Protein AF-A0A7S0FDI2-F1 (afdb_monomer_lite)

pLDDT: mean 76.74, std 20.06, range [37.44, 96.12]

Structure (mmCIF, N/CA/C/O backbone):
data_AF-A0A7S0FDI2-F1
#
_entry.id   AF-A0A7S0FDI2-F1
#
loop_
_atom_site.group_PDB
_atom_site.id
_atom_site.type_symbol
_atom_site.label_atom_id
_atom_site.label_alt_id
_atom_site.label_comp_id
_atom_site.label_asym_id
_atom_site.label_entity_id
_atom_site.label_seq_id
_atom_site.pdbx_PDB_ins_code
_atom_site.Cartn_x
_atom_site.Cartn_y
_atom_site.Cartn_z
_atom_site.occupancy
_atom_site.B_iso_or_equiv
_atom_site.auth_seq_id
_atom_site.auth_comp_id
_atom_site.auth_asym_id
_atom_site.auth_atom_id
_atom_site.pdbx_PDB_model_num
ATOM 1 N N . TYR A 1 1 ? -19.273 58.349 -4.328 1.00 37.44 1 TYR A N 1
ATOM 2 C CA . TYR A 1 1 ? -18.439 58.195 -5.534 1.00 37.44 1 TYR A CA 1
ATOM 3 C C . TYR A 1 1 ? -18.263 56.712 -5.814 1.00 37.44 1 TYR A C 1
ATOM 5 O O . TYR A 1 1 ? -17.600 56.056 -5.022 1.00 37.44 1 TYR A O 1
ATOM 13 N N . PRO A 1 2 ? -18.911 56.161 -6.852 1.00 42.66 2 PRO A N 1
ATOM 14 C CA . PRO A 1 2 ? -18.745 54.762 -7.221 1.00 42.66 2 PRO A CA 1
ATOM 15 C C . PRO A 1 2 ? -17.443 54.587 -8.015 1.00 42.66 2 PRO A C 1
ATOM 17 O O . PRO A 1 2 ? -17.227 55.254 -9.029 1.00 42.66 2 PRO A O 1
ATOM 20 N N . GLY A 1 3 ? -16.563 53.716 -7.519 1.00 44.34 3 GLY A N 1
ATOM 21 C CA . GLY A 1 3 ? -15.362 53.269 -8.218 1.00 44.34 3 GLY A CA 1
ATOM 22 C C . GLY A 1 3 ? -15.760 52.344 -9.362 1.00 44.34 3 GLY A C 1
ATOM 23 O O . GLY A 1 3 ? -16.401 51.322 -9.145 1.00 44.34 3 GLY A O 1
ATOM 24 N N . LYS A 1 4 ? -15.432 52.758 -10.584 1.00 50.72 4 LYS A N 1
ATOM 25 C CA . LYS A 1 4 ? -15.689 52.019 -11.818 1.00 50.72 4 LYS A CA 1
ATOM 26 C C . LYS A 1 4 ? -14.744 50.819 -11.898 1.00 50.72 4 LYS A C 1
ATOM 28 O O . LYS A 1 4 ? -13.531 51.013 -11.901 1.00 50.72 4 LYS A O 1
ATOM 33 N N . GLU A 1 5 ? -15.287 49.613 -12.015 1.00 54.50 5 GLU A N 1
ATOM 34 C CA . GLU A 1 5 ? -14.525 48.463 -12.508 1.00 54.50 5 GLU A CA 1
ATOM 35 C C . GLU A 1 5 ? -14.220 48.651 -14.007 1.00 54.50 5 GLU A C 1
ATOM 37 O O . GLU A 1 5 ? -15.096 49.098 -14.760 1.00 54.50 5 GLU A O 1
ATOM 42 N N . PRO A 1 6 ? -13.003 48.339 -14.485 1.00 50.78 6 PRO A N 1
ATOM 43 C CA . PRO A 1 6 ? -12.709 48.375 -15.908 1.00 50.78 6 PRO A CA 1
ATOM 44 C C . PRO A 1 6 ? -13.272 47.123 -16.594 1.00 50.78 6 PRO A C 1
ATOM 46 O O . PRO A 1 6 ? -12.755 46.019 -16.446 1.00 50.78 6 PRO A O 1
ATOM 49 N N . GLN A 1 7 ? -14.325 47.311 -17.391 1.00 48.12 7 GLN A N 1
ATOM 50 C CA . GLN A 1 7 ? -14.797 46.304 -18.337 1.00 48.12 7 GLN A CA 1
ATOM 51 C C . GLN A 1 7 ? -13.749 46.129 -19.442 1.00 48.12 7 GLN A C 1
ATOM 53 O O . GLN A 1 7 ? -13.556 47.017 -20.274 1.00 48.12 7 GLN A O 1
ATOM 58 N N . ILE A 1 8 ? -13.064 44.986 -19.459 1.00 46.88 8 ILE A N 1
ATOM 59 C CA . ILE A 1 8 ? -12.219 44.592 -20.587 1.00 46.88 8 ILE A CA 1
ATOM 60 C C . ILE A 1 8 ? -13.159 44.080 -21.681 1.00 46.88 8 ILE A C 1
ATOM 62 O O . ILE A 1 8 ? -13.633 42.947 -21.640 1.00 46.88 8 ILE A O 1
ATOM 66 N N . ALA A 1 9 ? -13.477 44.950 -22.640 1.00 45.66 9 ALA A N 1
ATOM 67 C CA . ALA A 1 9 ? -14.256 44.599 -23.818 1.00 45.66 9 ALA A CA 1
ATOM 68 C C . ALA A 1 9 ? -13.452 43.625 -24.694 1.00 45.66 9 ALA A C 1
ATOM 70 O O . ALA A 1 9 ? -12.552 44.024 -25.432 1.00 45.66 9 ALA A O 1
ATOM 71 N N . PHE A 1 10 ? -13.769 42.334 -24.600 1.00 43.44 10 PHE A N 1
ATOM 72 C CA . PHE A 1 10 ? -13.255 41.327 -25.519 1.00 43.44 10 PHE A CA 1
ATOM 73 C C . PHE A 1 10 ? -13.999 41.485 -26.850 1.00 43.44 10 PHE A C 1
ATOM 75 O O . PHE A 1 10 ? -15.163 41.103 -26.981 1.00 43.44 10 PHE A O 1
ATOM 82 N N . LEU A 1 11 ? -13.347 42.106 -27.832 1.00 48.22 11 LEU A N 1
ATOM 83 C CA . LEU A 1 11 ? -13.861 42.198 -29.194 1.00 48.22 11 LEU A CA 1
ATOM 84 C C . LEU A 1 11 ? -13.774 40.803 -29.838 1.00 48.22 11 LEU A C 1
ATOM 86 O O . LEU A 1 11 ? -12.757 40.433 -30.420 1.00 48.22 11 LEU A O 1
ATOM 90 N N . LEU A 1 12 ? -14.828 40.002 -29.692 1.00 43.81 12 LEU A N 1
ATOM 91 C CA . LEU A 1 12 ? -14.998 38.761 -30.448 1.00 43.81 12 LEU A CA 1
ATOM 92 C C . LEU A 1 12 ? -15.323 39.106 -31.911 1.00 43.81 12 LEU A C 1
ATOM 94 O O . LEU A 1 12 ? -16.308 39.809 -32.153 1.00 43.81 12 LEU A O 1
ATOM 98 N N . PRO A 1 13 ? -14.571 38.607 -32.906 1.00 53.22 13 PRO A N 1
ATOM 99 C CA . PRO A 1 13 ? -15.072 38.596 -34.273 1.00 53.22 13 PRO A CA 1
ATOM 100 C C . PRO A 1 13 ? -16.229 37.584 -34.378 1.00 53.22 13 PRO A C 1
ATOM 102 O O . PRO A 1 13 ? -16.193 36.544 -33.712 1.00 53.22 13 PRO A O 1
ATOM 105 N N . PRO A 1 14 ? -17.259 37.837 -35.207 1.00 44.56 14 PRO A N 1
ATOM 106 C CA . PRO A 1 14 ? -18.326 36.868 -35.395 1.00 44.56 14 PRO A CA 1
ATOM 107 C C . PRO A 1 14 ? -17.756 35.627 -36.084 1.00 44.56 14 PRO A C 1
ATOM 109 O O . PRO A 1 14 ? -17.168 35.711 -37.165 1.00 44.56 14 PRO A O 1
ATOM 112 N N . ALA A 1 15 ? -17.935 34.465 -35.458 1.00 44.31 15 ALA A N 1
ATOM 113 C CA . ALA A 1 15 ? -17.635 33.188 -36.080 1.00 44.31 15 ALA A CA 1
ATOM 114 C C . ALA A 1 15 ? -18.522 33.026 -37.323 1.00 44.31 15 ALA A C 1
ATOM 116 O O . ALA A 1 15 ? -19.723 32.778 -37.216 1.00 44.31 15 ALA A O 1
ATOM 117 N N . LYS A 1 16 ? -17.940 33.164 -38.517 1.00 43.91 16 LYS A N 1
ATOM 118 C CA . LYS A 1 16 ? -18.552 32.597 -39.716 1.00 43.91 16 LYS A CA 1
ATOM 119 C C . LYS A 1 16 ? -18.320 31.093 -39.662 1.00 43.91 16 LYS A C 1
ATOM 121 O O . LYS A 1 16 ? -17.188 30.639 -39.795 1.00 43.91 16 LYS A O 1
ATOM 126 N N . ALA A 1 17 ? -19.396 30.336 -39.482 1.00 45.41 17 ALA A N 1
ATOM 127 C CA . ALA A 1 17 ? -19.422 28.944 -39.893 1.00 45.41 17 ALA A CA 1
ATOM 128 C C . ALA A 1 17 ? -19.190 28.913 -41.413 1.00 45.41 17 ALA A C 1
ATOM 130 O O . ALA A 1 17 ? -20.043 29.355 -42.184 1.00 45.41 17 ALA A O 1
ATOM 131 N N . ALA A 1 18 ? -18.007 28.474 -41.836 1.00 44.00 18 ALA A N 1
ATOM 132 C CA . ALA A 1 18 ? -17.769 28.075 -43.213 1.00 44.00 18 ALA A CA 1
ATOM 133 C C . ALA A 1 18 ? -18.039 26.572 -43.274 1.00 44.00 18 ALA A C 1
ATOM 135 O O . ALA A 1 18 ? -17.225 25.768 -42.836 1.00 44.00 18 ALA A O 1
ATOM 136 N N . VAL A 1 19 ? -19.245 26.243 -43.722 1.00 47.38 19 VAL A N 1
ATOM 137 C CA . VAL A 1 19 ? -19.658 24.894 -44.104 1.00 47.38 19 VAL A CA 1
ATOM 138 C C . VAL A 1 19 ? -18.937 24.582 -45.416 1.00 47.38 19 VAL A C 1
ATOM 140 O O . VAL A 1 19 ? -19.012 25.377 -46.356 1.00 47.38 19 VAL A O 1
ATOM 143 N N . ASP A 1 20 ? -18.196 23.484 -45.472 1.00 47.12 20 ASP A N 1
ATOM 144 C CA . ASP A 1 20 ? -17.699 22.925 -46.723 1.00 47.12 20 ASP A CA 1
ATOM 145 C C . ASP A 1 20 ? -18.863 22.314 -47.519 1.00 47.12 20 ASP A C 1
ATOM 147 O O . ASP A 1 20 ? -19.861 21.853 -46.965 1.00 47.12 20 ASP A O 1
ATOM 151 N N . MET A 1 21 ? -18.771 22.357 -48.850 1.00 51.50 21 MET A N 1
ATOM 152 C CA . MET A 1 21 ? -19.866 21.968 -49.754 1.00 51.50 21 MET A CA 1
ATOM 153 C C . MET A 1 21 ? -20.232 20.471 -49.710 1.00 51.50 21 MET A C 1
ATOM 155 O O . MET A 1 21 ? -21.168 20.073 -50.399 1.00 51.50 21 MET A O 1
ATOM 159 N N . ASP A 1 22 ? -19.557 19.672 -48.879 1.00 54.25 22 ASP A N 1
ATOM 160 C CA . ASP A 1 22 ? -19.741 18.220 -48.780 1.00 54.25 22 ASP A CA 1
ATOM 161 C C . ASP A 1 22 ? -20.434 17.759 -47.480 1.00 54.25 22 ASP A C 1
ATOM 163 O O . ASP A 1 22 ? -20.648 16.565 -47.283 1.00 54.25 22 ASP A O 1
ATOM 167 N N . GLY A 1 23 ? -20.861 18.682 -46.608 1.00 48.47 23 GLY A N 1
ATOM 168 C CA . GLY A 1 23 ? -21.854 18.389 -45.566 1.00 48.47 23 GLY A CA 1
ATOM 169 C C . GLY A 1 23 ? -21.458 17.335 -44.523 1.00 48.47 23 GLY A C 1
ATOM 170 O O . GLY A 1 23 ? -22.344 16.654 -44.003 1.00 48.47 23 GLY A O 1
ATOM 171 N N . ASN A 1 24 ? -20.173 17.193 -44.184 1.00 42.09 24 ASN A N 1
ATOM 172 C CA . ASN A 1 24 ? -19.747 16.256 -43.143 1.00 42.09 24 ASN A CA 1
ATOM 173 C C . ASN A 1 24 ? -19.504 16.957 -41.796 1.00 42.09 24 ASN A C 1
ATOM 175 O O . ASN A 1 24 ? -18.541 17.700 -41.619 1.00 42.09 24 ASN A O 1
ATOM 179 N N . ALA A 1 25 ? -20.366 16.681 -40.816 1.00 45.91 25 ALA A N 1
ATOM 180 C CA . ALA A 1 25 ? -20.184 17.105 -39.432 1.00 45.91 25 ALA A CA 1
ATOM 181 C C . ALA A 1 25 ? -19.386 16.047 -38.647 1.00 45.91 25 ALA A C 1
ATOM 183 O O . ALA A 1 25 ? -19.961 15.227 -37.934 1.00 45.91 25 ALA A O 1
ATOM 184 N N . GLU A 1 26 ? -18.056 16.071 -38.748 1.00 41.38 26 GLU A N 1
ATOM 185 C CA . GLU A 1 26 ? -17.192 15.292 -37.851 1.00 41.38 26 GLU A CA 1
ATOM 186 C C . GLU A 1 26 ? -17.060 16.011 -36.499 1.00 41.38 26 GLU A C 1
ATOM 188 O O . GLU A 1 26 ? -16.475 17.090 -36.364 1.00 41.38 26 GLU A O 1
ATOM 193 N N . ALA A 1 27 ? -17.655 15.404 -35.475 1.00 48.75 27 ALA A N 1
ATOM 194 C CA . ALA A 1 27 ? -17.589 15.843 -34.093 1.00 48.75 27 ALA A CA 1
ATOM 195 C C . ALA A 1 27 ? -16.163 15.690 -33.531 1.00 48.75 27 ALA A C 1
ATOM 197 O O . ALA A 1 27 ? -15.763 14.607 -33.109 1.00 48.75 27 ALA A O 1
ATOM 198 N N . LEU A 1 28 ? -15.402 16.785 -33.449 1.00 44.00 28 LEU A N 1
ATOM 199 C CA . LEU A 1 28 ? -14.132 16.796 -32.717 1.00 44.00 28 LEU A CA 1
ATOM 200 C C . LEU A 1 28 ? -14.382 17.043 -31.227 1.00 44.00 28 LEU A C 1
ATOM 202 O O . LEU A 1 28 ? -14.518 18.174 -30.751 1.00 44.00 28 LEU A O 1
ATOM 206 N N . GLY A 1 29 ? -14.466 15.926 -30.507 1.00 42.53 29 GLY A N 1
ATOM 207 C CA . GLY A 1 29 ? -14.520 15.853 -29.058 1.00 42.53 29 GLY A CA 1
ATOM 208 C C . GLY A 1 29 ? -13.347 16.557 -28.368 1.00 42.53 29 GLY A C 1
ATOM 209 O O . GLY A 1 29 ? -12.233 16.617 -28.876 1.00 42.53 29 GLY A O 1
ATOM 210 N N . ALA A 1 30 ? -13.662 17.092 -27.186 1.00 45.78 30 ALA A N 1
ATOM 211 C CA . ALA A 1 30 ? -12.770 17.503 -26.103 1.00 45.78 30 ALA A CA 1
ATOM 212 C C . ALA A 1 30 ? -11.412 18.110 -26.514 1.00 45.78 30 ALA A C 1
ATOM 214 O O . ALA A 1 30 ? -10.410 17.414 -26.670 1.00 45.78 30 ALA A O 1
ATOM 215 N N . ARG A 1 31 ? -11.338 19.448 -26.539 1.00 53.00 31 ARG A N 1
ATOM 216 C CA . ARG A 1 31 ? -10.055 20.165 -26.463 1.00 53.00 31 ARG A CA 1
ATOM 217 C C . ARG A 1 31 ? -9.395 19.841 -25.117 1.00 53.00 31 ARG A C 1
ATOM 219 O O . ARG A 1 31 ? -9.703 20.470 -24.107 1.00 53.00 31 ARG A O 1
ATOM 226 N N . GLY A 1 32 ? -8.535 18.825 -25.094 1.00 58.56 32 GLY A N 1
ATOM 227 C CA . GLY A 1 32 ? -7.706 18.494 -23.940 1.00 58.56 32 GLY A CA 1
ATOM 228 C C . GLY A 1 32 ? -6.782 19.662 -23.599 1.00 58.56 32 GLY A C 1
ATOM 229 O O . GLY A 1 32 ? -6.230 20.303 -24.494 1.00 58.56 32 GLY A O 1
ATOM 230 N N . ALA A 1 33 ? -6.640 19.958 -22.307 1.00 64.19 33 ALA A N 1
ATOM 231 C CA . ALA A 1 33 ? -5.701 20.961 -21.812 1.00 64.19 33 ALA A CA 1
ATOM 232 C C . ALA A 1 33 ? -4.283 20.705 -22.370 1.00 64.19 33 ALA A C 1
ATOM 234 O O . ALA A 1 33 ? -3.916 19.540 -22.563 1.00 64.19 33 ALA A O 1
ATOM 235 N N . PRO A 1 34 ? -3.476 21.753 -22.628 1.00 75.88 34 PRO A N 1
ATOM 236 C CA . PRO A 1 34 ? -2.129 21.572 -23.152 1.00 75.88 34 PRO A CA 1
ATOM 237 C C . PRO A 1 34 ? -1.320 20.707 -22.183 1.00 75.88 34 PRO A C 1
ATOM 239 O O . PRO A 1 34 ? -1.110 21.072 -21.025 1.00 75.88 34 PRO A O 1
ATOM 242 N N . VAL A 1 35 ? -0.898 19.533 -22.654 1.00 76.31 35 VAL A N 1
ATOM 243 C CA . VAL A 1 35 ? -0.049 18.626 -21.880 1.00 76.31 35 VAL A CA 1
ATOM 244 C C . VAL A 1 35 ? 1.265 19.353 -21.612 1.00 76.31 35 VAL A C 1
ATOM 246 O O . VAL A 1 35 ? 1.910 19.841 -22.540 1.00 76.31 35 VAL A O 1
ATOM 249 N N . SER A 1 36 ? 1.649 19.451 -20.339 1.00 89.38 36 SER A N 1
ATOM 250 C CA . SER A 1 36 ? 2.937 20.026 -19.954 1.00 89.38 36 SER A CA 1
ATOM 251 C C . SER A 1 36 ? 4.068 19.310 -20.691 1.00 89.38 36 SER A C 1
ATOM 253 O O . SER A 1 36 ? 4.052 18.083 -20.814 1.00 89.38 36 SER A O 1
ATOM 255 N N . ARG A 1 37 ? 5.080 20.068 -21.128 1.00 89.38 37 ARG A N 1
ATOM 256 C CA . ARG A 1 37 ? 6.304 19.526 -21.734 1.00 89.38 37 ARG A CA 1
ATOM 257 C C . ARG A 1 37 ? 6.885 18.376 -20.903 1.00 89.38 37 ARG A C 1
ATOM 259 O O . ARG A 1 37 ? 7.210 17.334 -21.454 1.00 89.38 37 ARG A O 1
ATOM 266 N N . ILE A 1 38 ? 6.931 18.548 -19.582 1.00 90.31 38 ILE A N 1
ATOM 267 C CA . ILE A 1 38 ? 7.450 17.543 -18.644 1.00 90.31 38 ILE A CA 1
ATOM 268 C C . ILE A 1 38 ? 6.611 16.260 -18.714 1.00 90.31 38 ILE A C 1
ATOM 270 O O . ILE A 1 38 ? 7.145 15.160 -18.789 1.00 90.31 38 ILE A O 1
ATOM 274 N N . SER A 1 39 ? 5.284 16.386 -18.739 1.00 90.38 39 SER A N 1
ATOM 275 C CA . SER A 1 39 ? 4.384 15.234 -18.843 1.00 90.38 39 SER A CA 1
ATOM 276 C C . SER A 1 39 ? 4.526 14.497 -20.178 1.00 90.38 39 SER A C 1
ATOM 278 O O . SER A 1 39 ? 4.375 13.279 -20.208 1.00 90.38 39 SER A O 1
ATOM 280 N N . ALA A 1 40 ? 4.814 15.210 -21.270 1.00 90.00 40 ALA A N 1
AT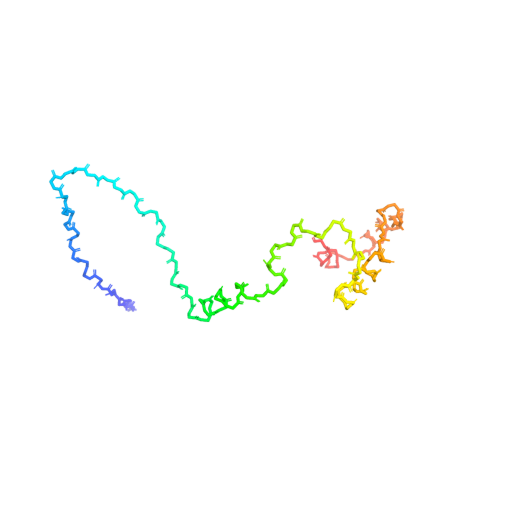OM 281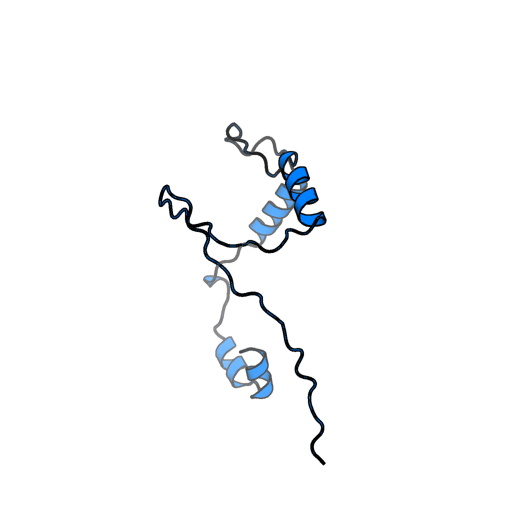 C CA . ALA A 1 40 ? 5.097 14.593 -22.564 1.00 90.00 40 ALA A CA 1
ATOM 282 C C . ALA A 1 40 ? 6.422 13.813 -22.534 1.00 90.00 40 ALA A C 1
ATOM 284 O O . ALA A 1 40 ? 6.454 12.665 -22.964 1.00 90.00 40 ALA A O 1
ATOM 285 N N . GLU A 1 41 ? 7.474 14.392 -21.950 1.00 90.75 41 GLU A N 1
ATOM 286 C CA . GLU A 1 41 ? 8.776 13.732 -21.780 1.00 90.75 41 GLU A CA 1
ATOM 287 C C . GLU A 1 41 ? 8.658 12.451 -20.927 1.00 90.75 41 GLU A C 1
ATOM 289 O O . GLU A 1 41 ? 9.155 11.400 -21.327 1.00 90.75 41 GLU A O 1
ATOM 294 N N . TYR A 1 42 ? 7.920 12.481 -19.807 1.00 91.06 42 TYR A N 1
ATOM 295 C CA . TYR A 1 42 ? 7.700 11.283 -18.979 1.00 91.06 42 TYR A CA 1
ATOM 296 C C . TYR A 1 42 ? 6.922 10.177 -19.696 1.00 91.06 42 TYR A C 1
ATOM 298 O O . TYR A 1 42 ? 7.223 9.004 -19.495 1.00 91.06 42 TYR A O 1
ATOM 306 N N . ARG A 1 43 ? 5.937 10.517 -20.535 1.00 89.75 43 ARG A N 1
ATOM 307 C CA . ARG A 1 43 ? 5.192 9.513 -21.316 1.00 89.75 43 ARG A CA 1
ATOM 308 C C . ARG A 1 43 ? 6.078 8.777 -22.312 1.00 89.75 43 ARG A C 1
ATOM 310 O O . ARG A 1 43 ? 5.836 7.604 -22.572 1.00 89.75 43 ARG A O 1
ATOM 317 N N . GLU A 1 44 ? 7.078 9.452 -22.866 1.00 91.62 44 GLU A N 1
ATOM 318 C CA . GLU A 1 44 ? 8.055 8.798 -23.734 1.00 91.62 44 GLU A CA 1
ATOM 319 C C . GLU A 1 44 ? 8.957 7.859 -22.926 1.00 91.62 44 GLU A C 1
ATOM 321 O O . GLU A 1 44 ? 9.094 6.698 -23.297 1.00 91.62 44 GLU A O 1
ATOM 326 N N . LEU A 1 45 ? 9.461 8.301 -21.766 1.00 90.94 45 LEU A N 1
ATOM 327 C CA . LEU A 1 45 ? 10.284 7.463 -20.881 1.00 90.94 45 LEU A CA 1
ATOM 328 C C . LEU A 1 45 ? 9.547 6.220 -20.352 1.00 90.94 45 LEU A C 1
ATOM 330 O O . LEU A 1 45 ? 10.165 5.176 -20.171 1.00 90.94 45 LEU A O 1
ATOM 334 N N . GLN A 1 46 ? 8.230 6.301 -20.133 1.00 92.12 46 GLN A N 1
ATOM 335 C CA . GLN A 1 46 ? 7.415 5.167 -19.675 1.00 92.12 46 GLN A CA 1
ATOM 336 C C . GLN A 1 46 ? 7.406 3.981 -20.649 1.00 92.12 46 GLN A C 1
ATOM 338 O O . GLN A 1 46 ? 7.214 2.851 -20.212 1.00 92.12 46 GLN A O 1
ATOM 343 N N . LYS A 1 47 ? 7.607 4.209 -21.955 1.00 91.25 47 LYS A N 1
ATOM 344 C CA . LYS A 1 47 ? 7.607 3.132 -22.964 1.00 91.25 47 LYS A CA 1
ATOM 345 C C . LYS A 1 47 ? 8.772 2.158 -22.764 1.00 91.25 47 LYS A C 1
ATOM 347 O O . LYS A 1 47 ? 8.634 0.961 -23.026 1.00 91.25 47 LYS A O 1
ATOM 352 N N . ASP A 1 48 ? 9.887 2.677 -22.262 1.00 92.69 48 ASP A N 1
ATOM 353 C CA . ASP A 1 48 ? 11.115 1.922 -22.031 1.00 92.69 48 ASP A CA 1
ATOM 354 C C . ASP A 1 48 ? 11.225 1.396 -20.591 1.00 92.69 48 ASP A C 1
ATOM 356 O O . ASP A 1 48 ? 12.187 0.698 -20.272 1.00 92.69 48 ASP A O 1
ATOM 360 N N . ASP A 1 49 ? 10.256 1.700 -19.718 1.00 91.25 49 ASP A N 1
ATOM 361 C CA . ASP A 1 49 ? 10.248 1.234 -18.331 1.00 91.25 49 ASP A CA 1
ATOM 362 C C . ASP A 1 49 ? 9.901 -0.268 -18.262 1.00 91.25 49 ASP A C 1
ATOM 364 O O . ASP A 1 49 ? 8.763 -0.653 -18.560 1.00 91.25 49 ASP A O 1
ATOM 368 N N . PRO A 1 50 ? 10.826 -1.138 -17.810 1.00 89.62 50 PRO A N 1
ATOM 369 C CA . PRO A 1 50 ? 10.581 -2.575 -17.717 1.00 89.62 50 PRO A CA 1
ATOM 370 C C . PRO A 1 50 ? 9.420 -2.957 -16.789 1.00 89.62 50 PRO A C 1
ATOM 372 O O . PRO A 1 50 ? 8.837 -4.026 -16.959 1.00 89.62 50 PRO A O 1
ATOM 375 N N . LEU A 1 51 ? 9.079 -2.120 -15.800 1.00 88.94 51 LEU A N 1
ATOM 376 C CA . LEU A 1 51 ? 7.962 -2.369 -14.882 1.00 88.94 51 LEU A CA 1
ATOM 377 C C . LEU A 1 51 ? 6.598 -2.149 -15.543 1.00 88.94 51 LEU A C 1
ATOM 379 O O . LEU A 1 51 ? 5.604 -2.708 -15.082 1.00 88.94 51 LEU A O 1
ATOM 383 N N . LEU A 1 52 ? 6.552 -1.337 -16.601 1.00 91.12 52 LEU A N 1
ATOM 384 C CA . LEU A 1 52 ? 5.331 -0.996 -17.335 1.00 91.12 52 LEU A CA 1
ATOM 385 C C . LEU A 1 52 ? 5.145 -1.852 -18.595 1.00 91.12 52 LEU A C 1
ATOM 387 O O . LEU A 1 52 ? 4.126 -1.736 -19.275 1.00 91.12 52 LEU A O 1
ATOM 391 N N . GLN A 1 53 ? 6.107 -2.722 -18.899 1.00 90.44 53 GLN A N 1
ATOM 392 C CA . GLN A 1 53 ? 6.042 -3.652 -20.019 1.00 90.44 53 GLN A CA 1
ATOM 393 C C . GLN A 1 53 ? 5.298 -4.936 -19.633 1.00 90.44 53 GLN A C 1
ATOM 395 O O . GLN A 1 53 ? 5.526 -5.534 -18.580 1.00 90.44 53 GLN A O 1
ATOM 400 N N . GLU A 1 54 ? 4.419 -5.400 -20.520 1.00 87.88 54 GLU A N 1
ATOM 401 C CA . GLU A 1 54 ? 3.713 -6.665 -20.331 1.00 87.88 54 GLU A CA 1
ATOM 402 C C . GLU A 1 54 ? 4.688 -7.853 -20.326 1.00 87.88 54 GLU A C 1
ATOM 404 O O . GLU A 1 54 ? 5.583 -7.961 -21.167 1.00 87.88 54 GLU A O 1
ATOM 409 N N . ASN A 1 55 ? 4.483 -8.805 -19.409 1.00 87.38 55 ASN A N 1
ATOM 410 C CA . ASN A 1 55 ? 5.280 -10.030 -19.341 1.00 87.38 55 ASN A CA 1
ATOM 411 C C . ASN A 1 55 ? 4.399 -11.291 -19.387 1.00 87.38 55 ASN A C 1
ATOM 413 O O . ASN A 1 55 ? 4.256 -11.993 -18.382 1.00 87.38 55 ASN A O 1
ATOM 417 N N . PRO A 1 56 ? 3.833 -11.632 -20.559 1.00 86.25 56 PRO A N 1
ATOM 418 C CA . PRO A 1 56 ? 2.910 -12.758 -20.706 1.00 86.25 56 PRO A CA 1
ATOM 419 C C . PRO A 1 56 ? 3.581 -14.130 -20.560 1.00 86.25 56 PRO A C 1
ATOM 421 O O . PRO A 1 56 ? 2.904 -15.144 -20.614 1.00 86.25 56 PRO A O 1
ATOM 424 N N . ARG A 1 57 ? 4.911 -14.207 -20.411 1.00 84.50 57 ARG A N 1
ATOM 425 C CA . ARG A 1 57 ? 5.650 -15.480 -20.298 1.00 84.50 57 ARG A CA 1
ATOM 426 C C . ARG A 1 57 ? 6.048 -15.826 -18.862 1.00 84.50 57 ARG A C 1
ATOM 428 O O . ARG A 1 57 ? 6.678 -16.860 -18.643 1.00 84.50 57 ARG A O 1
ATOM 435 N N . ARG A 1 58 ? 5.688 -14.991 -17.882 1.00 90.56 58 ARG A N 1
ATOM 436 C CA . ARG A 1 58 ? 6.001 -15.201 -16.464 1.00 90.56 58 ARG A CA 1
ATOM 437 C C . ARG A 1 58 ? 4.776 -15.716 -15.709 1.00 90.56 58 ARG A C 1
ATOM 439 O O . ARG A 1 58 ? 4.038 -14.959 -15.094 1.00 90.56 58 ARG A O 1
ATOM 446 N N . TRP A 1 59 ? 4.594 -17.029 -15.749 1.00 84.69 59 TRP A N 1
ATOM 447 C CA . TRP A 1 59 ? 3.459 -17.727 -15.124 1.00 84.69 59 TRP A CA 1
ATOM 448 C C . TRP A 1 59 ? 3.699 -18.109 -13.667 1.00 84.69 59 TRP A C 1
ATOM 450 O O . TRP A 1 59 ? 2.768 -18.404 -12.924 1.00 84.69 59 TRP A O 1
ATOM 460 N N . VAL A 1 60 ? 4.968 -18.136 -13.270 1.00 86.00 60 VAL A N 1
ATOM 461 C CA . VAL A 1 60 ? 5.401 -18.486 -11.924 1.00 86.00 60 VAL A CA 1
ATOM 462 C C . VAL A 1 60 ? 6.197 -17.334 -11.334 1.00 86.00 60 VAL A C 1
ATOM 464 O O . VAL A 1 60 ? 6.909 -16.606 -12.031 1.00 86.00 60 VAL A O 1
ATOM 467 N N . MET A 1 61 ? 6.062 -17.157 -10.022 1.00 84.62 61 MET A N 1
ATOM 468 C CA . MET A 1 61 ? 6.710 -16.055 -9.318 1.00 84.62 61 MET A CA 1
ATOM 469 C C . MET A 1 61 ? 8.236 -16.197 -9.301 1.00 84.62 61 MET A C 1
ATOM 471 O O . MET A 1 61 ? 8.946 -15.189 -9.365 1.00 84.62 61 MET A O 1
ATOM 475 N N . PHE A 1 62 ? 8.724 -17.438 -9.242 1.00 88.81 62 PHE A N 1
ATOM 476 C CA . PHE A 1 62 ? 10.143 -17.762 -9.187 1.00 88.81 62 PHE A CA 1
ATOM 477 C C . PHE A 1 62 ? 10.756 -17.907 -10.585 1.00 88.81 62 PHE A C 1
ATOM 479 O O . PHE A 1 62 ? 10.129 -18.502 -11.461 1.00 88.81 62 PHE A O 1
ATOM 486 N N . PRO A 1 63 ? 11.996 -17.432 -10.788 1.00 91.62 63 PRO A N 1
ATOM 487 C CA . PRO A 1 63 ? 12.844 -16.700 -9.838 1.00 91.62 63 PRO A CA 1
ATOM 488 C C . PRO A 1 63 ? 12.397 -15.237 -9.626 1.00 91.62 63 PRO A C 1
ATOM 490 O O . PRO A 1 63 ? 11.857 -14.594 -10.528 1.00 91.62 63 PRO A O 1
ATOM 493 N N . ILE A 1 64 ? 12.621 -14.701 -8.420 1.00 92.44 64 ILE A N 1
ATOM 494 C CA . ILE A 1 64 ? 12.251 -13.321 -8.060 1.00 92.44 64 ILE A CA 1
ATOM 495 C C . ILE A 1 64 ? 13.184 -12.338 -8.782 1.00 92.44 64 ILE A C 1
ATOM 497 O O . ILE A 1 64 ? 14.393 -12.387 -8.585 1.00 92.44 64 ILE A O 1
ATOM 501 N N . GLN A 1 65 ? 12.621 -11.430 -9.585 1.00 90.38 65 GLN A N 1
ATOM 502 C CA . GLN A 1 65 ? 13.399 -10.426 -10.332 1.00 90.38 65 GLN A CA 1
ATOM 503 C C . GLN A 1 65 ? 13.666 -9.136 -9.542 1.00 90.38 65 GLN A C 1
ATOM 505 O O . GLN A 1 65 ? 14.701 -8.508 -9.731 1.00 90.38 65 GLN A O 1
ATOM 510 N N . TYR A 1 66 ? 12.758 -8.762 -8.634 1.00 92.81 66 TYR A N 1
ATOM 511 C CA . TYR A 1 66 ? 12.842 -7.528 -7.844 1.00 92.81 66 TYR A CA 1
ATOM 512 C C . TYR A 1 66 ? 12.756 -7.843 -6.341 1.00 92.81 66 TYR A C 1
ATOM 514 O O . TYR A 1 66 ? 11.659 -7.817 -5.776 1.00 92.81 66 TYR A O 1
ATOM 522 N N . PRO A 1 67 ? 13.886 -8.156 -5.678 1.00 94.06 67 PRO A N 1
ATOM 523 C CA . PRO A 1 67 ? 13.897 -8.550 -4.267 1.00 94.06 67 PRO A CA 1
ATOM 524 C C . PRO A 1 67 ? 13.322 -7.486 -3.326 1.00 94.06 67 PRO A C 1
ATOM 526 O O . PRO A 1 67 ? 12.520 -7.821 -2.466 1.00 94.06 67 PRO A O 1
ATOM 529 N N . GLY A 1 68 ? 13.628 -6.202 -3.540 1.00 94.81 68 GLY A N 1
ATOM 530 C CA . GLY A 1 68 ? 13.115 -5.128 -2.677 1.00 94.81 68 GLY A CA 1
ATOM 531 C C . GLY A 1 68 ? 11.588 -4.974 -2.729 1.00 94.81 68 GLY A C 1
ATOM 532 O O . GLY A 1 68 ? 10.946 -4.762 -1.703 1.00 94.81 68 GLY A O 1
ATOM 533 N N . VAL A 1 69 ? 10.981 -5.150 -3.909 1.00 93.38 69 VAL A N 1
ATOM 534 C CA . VAL A 1 69 ? 9.512 -5.149 -4.053 1.00 93.38 69 VAL A CA 1
ATOM 535 C C 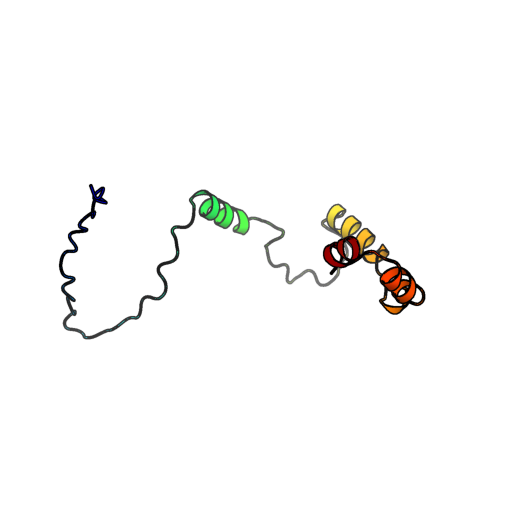. VAL A 1 69 ? 8.912 -6.362 -3.342 1.00 93.38 69 VAL A C 1
ATOM 537 O O . VAL A 1 69 ? 7.894 -6.249 -2.664 1.00 93.38 69 VAL A O 1
ATOM 540 N N . TRP A 1 70 ? 9.567 -7.518 -3.456 1.00 93.38 70 TRP A N 1
ATOM 541 C CA . TRP A 1 70 ? 9.145 -8.746 -2.790 1.00 93.38 70 TRP A CA 1
ATOM 542 C C . TRP A 1 70 ? 9.221 -8.657 -1.262 1.00 93.38 70 TRP A C 1
ATOM 544 O O . TRP A 1 70 ? 8.297 -9.090 -0.578 1.00 93.38 70 TRP A O 1
ATOM 554 N N . GLU A 1 71 ? 10.281 -8.064 -0.719 1.00 95.50 71 GLU A N 1
ATOM 555 C CA . GLU A 1 71 ? 10.427 -7.819 0.717 1.00 95.50 71 GLU A CA 1
ATOM 556 C C . GLU A 1 71 ? 9.307 -6.924 1.250 1.00 95.50 71 GLU A C 1
ATOM 558 O O . GLU A 1 71 ? 8.698 -7.243 2.271 1.00 95.50 71 GLU A O 1
ATOM 563 N N . MET A 1 72 ? 8.984 -5.840 0.537 1.00 96.12 72 MET A N 1
ATOM 564 C CA . MET A 1 72 ? 7.877 -4.959 0.918 1.00 96.12 72 MET A CA 1
ATOM 565 C C . MET A 1 72 ? 6.529 -5.672 0.831 1.00 96.12 72 MET A C 1
ATOM 567 O O . MET A 1 72 ? 5.727 -5.559 1.756 1.00 96.12 72 MET A O 1
ATOM 571 N N . TYR A 1 73 ? 6.301 -6.464 -0.218 1.00 94.88 73 TYR A N 1
ATOM 572 C CA . TYR A 1 73 ? 5.117 -7.317 -0.320 1.00 94.88 73 TYR A CA 1
ATOM 573 C C . TYR A 1 73 ? 5.000 -8.262 0.886 1.00 94.88 73 TYR A C 1
ATOM 575 O O . TYR A 1 73 ? 3.962 -8.288 1.541 1.00 94.88 73 TYR A O 1
ATOM 583 N N . LYS A 1 74 ? 6.074 -8.977 1.242 1.00 94.75 74 LYS A N 1
ATOM 584 C CA . LYS A 1 74 ? 6.083 -9.898 2.388 1.00 94.75 74 LYS A CA 1
ATOM 585 C C . LYS A 1 74 ? 5.897 -9.196 3.725 1.00 94.75 74 LYS A C 1
ATOM 587 O O . LYS A 1 74 ? 5.226 -9.732 4.602 1.00 94.75 74 LYS A O 1
ATOM 592 N N . LYS A 1 75 ? 6.442 -7.991 3.878 1.00 95.38 75 LYS A N 1
ATOM 593 C CA . LYS A 1 75 ? 6.205 -7.157 5.057 1.00 95.38 75 LYS A CA 1
ATOM 594 C C . LYS A 1 75 ? 4.729 -6.774 5.183 1.00 95.38 75 LYS A C 1
ATOM 596 O O . LYS A 1 75 ? 4.184 -6.869 6.275 1.00 95.38 75 LYS A O 1
ATOM 601 N N . HIS A 1 76 ? 4.089 -6.380 4.082 1.00 95.69 76 HIS A N 1
ATOM 602 C CA . HIS A 1 76 ? 2.655 -6.088 4.054 1.00 95.69 76 HIS A CA 1
ATOM 603 C C . HIS A 1 76 ? 1.799 -7.333 4.311 1.00 95.69 76 HIS A C 1
ATOM 605 O O . HIS A 1 76 ? 0.846 -7.257 5.079 1.00 95.69 76 HIS A O 1
ATOM 611 N N . GLU A 1 77 ? 2.152 -8.479 3.722 1.00 94.19 77 GLU A N 1
ATOM 612 C CA . GLU A 1 77 ? 1.478 -9.765 3.959 1.00 94.19 77 GLU A CA 1
ATOM 613 C C . GLU A 1 77 ? 1.532 -10.159 5.443 1.00 94.19 77 GLU A C 1
ATOM 615 O O . GLU A 1 77 ? 0.547 -10.641 5.992 1.00 94.19 77 GLU A O 1
ATOM 620 N N . ALA A 1 78 ? 2.647 -9.874 6.122 1.00 93.38 78 ALA A N 1
ATOM 621 C CA . ALA A 1 78 ? 2.792 -10.083 7.561 1.00 93.38 78 ALA A CA 1
ATOM 622 C C . ALA A 1 78 ? 1.982 -9.097 8.430 1.00 93.38 78 ALA A C 1
ATOM 624 O O . ALA A 1 78 ? 1.923 -9.272 9.643 1.00 93.38 78 ALA A O 1
ATOM 625 N N . SER A 1 79 ? 1.386 -8.055 7.843 1.00 91.31 79 SER A N 1
ATOM 626 C CA . SER A 1 79 ? 0.538 -7.062 8.524 1.00 91.31 79 SER A CA 1
ATOM 627 C C . SER A 1 79 ? -0.945 -7.216 8.180 1.00 91.31 79 SER A C 1
ATOM 629 O O . SER A 1 79 ? -1.722 -6.273 8.330 1.00 91.31 79 SER A O 1
ATOM 631 N N . PHE A 1 80 ? -1.342 -8.388 7.693 1.00 93.19 80 PHE A N 1
ATOM 632 C CA . PHE A 1 80 ? -2.744 -8.695 7.466 1.00 93.19 80 PHE A CA 1
ATOM 633 C C . PHE A 1 80 ? -3.479 -8.865 8.802 1.00 93.19 80 PHE A C 1
ATOM 635 O O . PHE A 1 80 ? -2.997 -9.582 9.676 1.00 93.19 80 PHE A O 1
ATOM 642 N N . TRP A 1 81 ? -4.631 -8.209 8.934 1.00 94.56 81 TRP A N 1
ATOM 643 C CA . TRP A 1 81 ? -5.529 -8.321 10.082 1.00 94.56 81 TRP A CA 1
ATOM 644 C C . TRP A 1 81 ? -6.968 -8.471 9.591 1.00 94.56 81 TRP A C 1
ATOM 646 O O . TRP A 1 81 ? -7.337 -7.946 8.534 1.00 94.56 81 TRP A O 1
ATOM 656 N N . THR A 1 82 ? -7.774 -9.208 10.348 1.00 92.12 82 THR A N 1
ATOM 657 C CA . THR A 1 82 ? -9.212 -9.368 10.098 1.00 92.12 82 THR A CA 1
ATOM 658 C C . THR A 1 82 ? -10.027 -8.429 10.984 1.00 92.12 82 THR A C 1
ATOM 660 O O . THR A 1 82 ? -9.585 -8.047 12.064 1.00 92.12 82 THR A O 1
ATOM 663 N N . ALA A 1 83 ? -11.226 -8.028 10.550 1.00 90.44 83 ALA A N 1
ATOM 664 C CA . ALA A 1 83 ? -12.053 -7.095 11.324 1.00 90.44 83 ALA A CA 1
ATOM 665 C C . ALA A 1 83 ? -12.430 -7.662 12.705 1.00 90.44 83 ALA A C 1
ATOM 667 O O . ALA A 1 83 ? -12.574 -6.917 13.670 1.00 90.44 83 ALA A O 1
ATOM 668 N N . GLU A 1 84 ? -12.534 -8.985 12.800 1.00 90.88 84 GLU A N 1
ATOM 669 C CA . GLU A 1 84 ? -12.814 -9.746 14.013 1.00 90.88 84 GLU A CA 1
ATOM 670 C C . GLU A 1 84 ? -11.663 -9.717 15.034 1.00 90.88 84 GLU A C 1
ATOM 672 O O . GLU A 1 84 ? -11.887 -10.014 16.206 1.00 90.88 84 GLU A O 1
ATOM 677 N N . GLU A 1 85 ? -10.444 -9.350 14.623 1.00 91.25 85 GLU A N 1
ATOM 678 C CA . GLU A 1 85 ? -9.295 -9.184 15.527 1.00 91.25 85 GLU A CA 1
ATOM 679 C C . GLU A 1 85 ? -9.347 -7.873 16.328 1.00 91.25 85 GLU A C 1
ATOM 681 O O . GLU A 1 85 ? -8.567 -7.699 17.266 1.00 91.25 85 GLU A O 1
ATOM 686 N N . VAL A 1 86 ? -10.261 -6.956 15.993 1.00 89.38 86 VAL A N 1
ATOM 687 C CA . VAL A 1 86 ? -10.445 -5.689 16.710 1.00 89.38 86 VAL A CA 1
ATOM 688 C C . VAL A 1 86 ? -11.611 -5.818 17.694 1.00 89.38 86 VAL A C 1
ATOM 690 O O . VAL A 1 86 ? -12.772 -5.887 17.296 1.00 89.38 86 VAL A O 1
ATOM 693 N N . ASP A 1 87 ? -11.312 -5.825 18.997 1.00 91.00 87 ASP A N 1
ATOM 694 C CA . ASP A 1 87 ? -12.337 -5.762 20.048 1.00 91.00 87 ASP A CA 1
ATOM 695 C C . ASP A 1 87 ? -12.830 -4.321 20.225 1.00 91.00 87 ASP A C 1
ATOM 697 O O . ASP A 1 87 ? -12.080 -3.465 20.685 1.00 91.00 87 ASP A O 1
ATOM 701 N N . LEU A 1 88 ? -14.102 -4.081 19.886 1.00 91.06 88 LEU A N 1
ATOM 702 C CA . LEU A 1 88 ? -14.765 -2.779 20.016 1.00 91.06 88 LEU A CA 1
ATOM 703 C C . LEU A 1 88 ? -15.667 -2.663 21.265 1.00 91.06 88 LEU A C 1
ATOM 705 O O . LEU A 1 88 ? -16.525 -1.780 21.358 1.00 91.06 88 LEU A O 1
ATOM 709 N N . SER A 1 89 ? -15.562 -3.596 22.220 1.00 89.81 89 SER A N 1
ATOM 710 C CA . SER A 1 89 ? -16.507 -3.708 23.342 1.00 89.81 89 SER A CA 1
ATOM 711 C C . SER A 1 89 ? -16.476 -2.526 24.317 1.00 89.81 89 SER A C 1
ATOM 713 O O . SER A 1 89 ? -17.495 -2.233 24.954 1.00 89.81 89 SER A O 1
ATOM 715 N N . GLN A 1 90 ? -15.335 -1.845 24.454 1.00 90.06 90 GLN A N 1
ATOM 716 C CA . GLN A 1 90 ? -15.192 -0.683 25.341 1.00 90.06 90 GLN A CA 1
ATOM 717 C C . GLN A 1 90 ? -15.331 0.653 24.608 1.00 90.06 90 GLN A C 1
ATOM 719 O O . GLN A 1 90 ? -15.682 1.646 25.247 1.00 90.06 90 GLN A O 1
ATOM 724 N N . ASP A 1 91 ? -15.159 0.675 23.286 1.00 91.06 91 ASP A N 1
ATOM 725 C CA . ASP A 1 91 ? -15.131 1.891 22.470 1.00 91.06 91 ASP A CA 1
ATOM 726 C C . ASP A 1 91 ? -16.386 2.748 22.641 1.00 91.06 91 ASP A C 1
ATOM 728 O O . ASP A 1 91 ? -16.285 3.964 22.776 1.00 91.06 91 ASP A O 1
ATOM 732 N N . ASN A 1 92 ? -17.569 2.132 22.746 1.00 88.31 92 ASN A N 1
ATOM 733 C CA . ASN A 1 92 ? -18.816 2.872 22.979 1.00 88.31 92 ASN A CA 1
ATOM 734 C C . ASN A 1 92 ? -18.827 3.621 24.323 1.00 88.31 92 ASN A C 1
ATOM 736 O O . ASN A 1 92 ? -19.330 4.740 24.403 1.00 88.31 92 ASN A O 1
ATOM 740 N N . LYS A 1 93 ? -18.259 3.035 25.383 1.00 90.19 93 LYS A N 1
ATOM 741 C CA . LYS A 1 93 ? -18.209 3.680 26.706 1.00 90.19 93 LYS A CA 1
ATOM 742 C C . LYS A 1 93 ? -17.200 4.821 26.727 1.00 90.19 93 LYS A C 1
ATOM 744 O O . LYS A 1 93 ? -17.465 5.868 27.314 1.00 90.19 93 LYS A O 1
ATOM 749 N N . ASP A 1 94 ? -16.046 4.621 26.095 1.00 89.06 94 ASP A N 1
ATOM 750 C CA . ASP A 1 94 ? -15.042 5.674 25.973 1.00 89.06 94 ASP A CA 1
ATOM 751 C C . ASP A 1 94 ? -15.548 6.822 25.093 1.00 89.06 94 ASP A C 1
ATOM 753 O O . ASP A 1 94 ? -15.348 7.985 25.443 1.00 89.06 94 ASP A O 1
ATOM 757 N N . TRP A 1 95 ? -16.310 6.519 24.039 1.00 88.12 95 TRP A N 1
ATOM 758 C CA . TRP A 1 95 ? -16.964 7.508 23.181 1.00 88.12 95 TRP A CA 1
ATOM 759 C C . TRP A 1 95 ? -17.932 8.432 23.938 1.00 88.12 95 TRP A C 1
ATOM 761 O O . TRP A 1 95 ? -17.942 9.652 23.731 1.00 88.12 95 TRP A O 1
ATOM 771 N N . GLU A 1 96 ? -18.732 7.873 24.848 1.00 88.19 96 GLU A N 1
ATOM 772 C CA . GLU A 1 96 ? -19.669 8.635 25.685 1.00 88.19 96 GLU A CA 1
ATOM 773 C C . GLU A 1 96 ? -18.957 9.549 26.695 1.00 88.19 96 GLU A C 1
ATOM 775 O O . GLU A 1 96 ? -19.481 10.608 27.046 1.00 88.19 96 GLU A O 1
ATOM 780 N N . ARG A 1 97 ? -17.744 9.183 27.129 1.00 90.19 97 ARG A N 1
ATOM 781 C CA . ARG A 1 97 ? -16.951 9.939 28.112 1.00 90.19 97 ARG A CA 1
ATOM 782 C C . ARG A 1 97 ? -16.243 11.167 27.526 1.00 90.19 97 ARG A C 1
ATOM 784 O O . ARG A 1 97 ? -15.855 12.053 28.287 1.00 90.19 97 ARG A O 1
ATOM 791 N N . LEU A 1 98 ? -16.069 11.228 26.207 1.00 89.31 98 LEU A N 1
ATOM 792 C CA . LEU A 1 98 ? -15.425 12.356 25.528 1.00 89.31 98 LEU A CA 1
ATOM 793 C C . LEU A 1 98 ? -16.255 13.647 25.632 1.00 89.31 98 LEU A C 1
ATOM 795 O O . LEU A 1 98 ? -17.477 13.634 25.802 1.00 89.31 98 LEU A O 1
ATOM 799 N N . THR A 1 99 ? -15.596 14.790 25.491 1.00 89.44 99 THR A N 1
ATOM 800 C CA . THR A 1 99 ? -16.265 16.088 25.344 1.00 89.44 99 THR A CA 1
ATOM 801 C C . THR A 1 99 ? -16.784 16.288 23.915 1.00 89.44 99 THR A C 1
ATOM 803 O O . THR A 1 99 ? -16.344 15.627 22.972 1.00 89.44 99 THR A O 1
ATOM 806 N N . ASP A 1 100 ? -17.713 17.230 23.720 1.00 86.50 100 ASP A N 1
ATOM 807 C CA . ASP A 1 100 ? -18.250 17.537 22.382 1.00 86.50 100 ASP A CA 1
ATOM 808 C C . ASP A 1 100 ? -17.165 17.995 21.393 1.00 86.50 100 ASP A C 1
A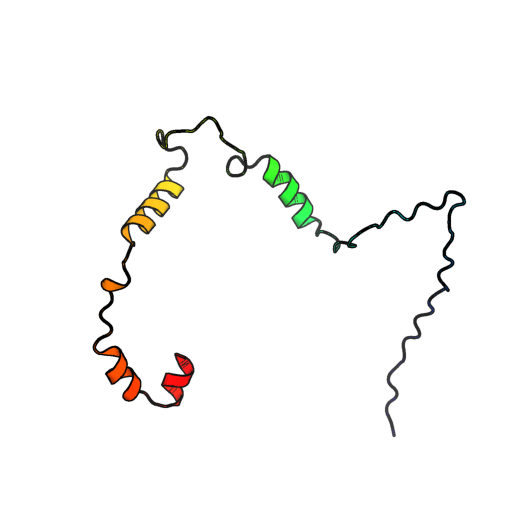TOM 810 O O . ASP A 1 100 ? -17.237 17.670 20.208 1.00 86.50 100 ASP A O 1
ATOM 814 N N . GLY A 1 101 ? -16.135 18.697 21.878 1.00 87.88 101 GLY A N 1
ATOM 815 C CA . GLY A 1 101 ? -14.996 19.114 21.057 1.00 87.88 101 GLY A CA 1
ATOM 816 C C . GLY A 1 101 ? -14.128 17.940 20.594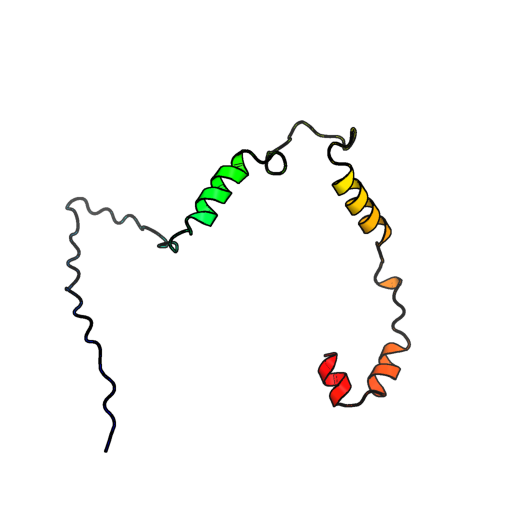 1.00 87.88 101 GLY A C 1
ATOM 817 O O . GLY A 1 101 ? -13.699 17.912 19.444 1.00 87.88 101 GLY A O 1
ATOM 818 N N . GLU A 1 102 ? -13.913 16.943 21.455 1.00 86.88 102 GLU A N 1
ATOM 819 C CA . GLU A 1 102 ? -13.119 15.748 21.136 1.00 86.88 102 GLU A CA 1
ATOM 820 C C . GLU A 1 102 ? -13.866 14.805 20.189 1.00 86.88 102 GLU A C 1
ATOM 822 O O . GLU A 1 102 ? -13.287 14.303 19.227 1.00 86.88 102 GLU A O 1
ATOM 827 N N . ARG A 1 103 ? -15.178 14.621 20.389 1.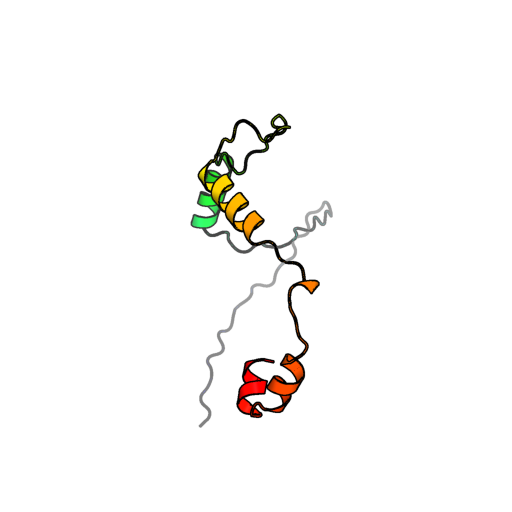00 87.12 103 ARG A N 1
ATOM 828 C CA . ARG A 1 103 ? -16.005 13.844 19.453 1.00 87.12 103 ARG A CA 1
ATOM 829 C C . ARG A 1 103 ? -16.077 14.478 18.070 1.00 87.12 103 ARG A C 1
ATOM 831 O O . ARG A 1 103 ? -16.076 13.755 17.079 1.00 87.12 103 ARG A O 1
ATOM 838 N N . HIS A 1 104 ? -16.143 15.807 17.992 1.00 85.88 104 HIS A N 1
ATOM 839 C CA . HIS A 1 104 ? -16.157 16.512 16.710 1.00 85.88 104 HIS A CA 1
ATOM 840 C C . HIS A 1 104 ? -14.844 16.356 15.930 1.00 85.88 104 HIS A C 1
ATOM 842 O O . HIS A 1 104 ? -14.862 16.423 14.710 1.00 85.88 104 HIS A O 1
ATOM 848 N N . PHE A 1 105 ? -13.720 16.128 16.612 1.00 87.81 105 PHE A N 1
ATOM 849 C CA . PHE A 1 105 ? -12.429 15.895 15.964 1.00 87.81 105 PHE A CA 1
ATOM 850 C C . PHE A 1 105 ? -12.294 14.481 15.371 1.00 87.81 105 PHE A C 1
ATOM 852 O O . PHE A 1 105 ? -11.594 14.300 14.379 1.00 87.81 105 PHE A O 1
ATOM 859 N N . ILE A 1 106 ? -12.943 13.483 15.979 1.00 84.19 106 ILE A N 1
ATOM 860 C CA . ILE A 1 106 ? -12.844 12.072 15.566 1.00 84.19 106 ILE A CA 1
ATOM 861 C C . ILE A 1 106 ? -13.898 11.698 14.504 1.00 84.19 106 ILE A C 1
ATOM 863 O O . ILE A 1 106 ? -13.669 10.774 13.725 1.00 84.19 106 ILE A O 1
ATOM 867 N N . LYS A 1 107 ? -15.047 12.386 14.481 1.00 72.75 107 LYS A N 1
ATOM 868 C CA . LYS A 1 107 ? -16.174 12.132 13.567 1.00 72.75 107 LYS A CA 1
ATOM 869 C C . LYS A 1 107 ? -16.005 12.817 12.211 1.00 72.75 107 LYS A C 1
ATOM 871 O O . LYS A 1 107 ? -16.347 12.168 11.198 1.00 72.75 107 LYS A O 1
#

Secondary structure (DSSP, 8-state):
-PPPP------PPP------TT---------PPPPPHHHHHHHHHHHT-TTTS--TT--S-PSPS-HHHHHHHHHHHTT---GGGS--TTHHHHHHHS-HHHHHHH-

Radius of gyration: 30.68 Å; chains: 1; bounding box: 36×77×78 Å

Foldseek 3Di:
DDDDDDDPDDPDDDDDPPDDPPDDDDDDDDPDDPQDPVNVVVVVVLVVDPVNDDDPPCPDCPPPPDVVVVVVVVVVVVVDDDPVVDDCPCVVVVLVVDDPVVNVVVD

Organism: NCBI:txid73915

InterPro domains:
  IPR000358 Ribonucleotide reductase small subunit family [PF00268] (58-107)
  IPR000358 Ribonucleotide reductase small subunit family [PTHR23409] (49-107)
  IPR009078 Ferritin-like superfamily [SSF47240] (42-107)
  IPR012348 Ribonucleotide reductase-like [G3DSA:1.10.620.20] (20-107)

Sequence (107 aa):
YPGKEPQIAFLLPPAKAAVDMDGNAEALGARGAPVSRISAEYRELQKDDPLLQENPRRWVMFPIQYPGVWEMYKKHEASFWTAEEVDLSQDNKDWERLTDGERHFIK